Protein AF-A0A6P0U2V2-F1 (afdb_monomer)

Secondary structure (DSSP, 8-state):
-B--HHHHHHHHHHHHHTT-HHHHHHHHHHSS--SS-B-PPP-HHHHHHHHHHHHHS---HHHHHHHHHHHHTT-S----S-TT-

Foldseek 3Di:
DEDECVVLVVQVVVCVVVVPVVSNVVSVVVQDDDPVYHYDYDDPQLQVQLVVVCVVDPDDSVVSSLVSVCVVVVNPDDDDPDPVD

Sequence (85 aa):
MSKNIVSLEEVLVKPLIDNNAKVCSVYENAIQSSQVLEVVPINRTILRESARLRSTINIRLPDAIHAATAILNGCEIFLTNDKQL

Solvent-accessible surface area (backbone atoms only — not comparable to full-atom values): 5127 Å² total; per-residue (Å²): 77,76,53,46,62,64,64,54,52,66,68,36,52,64,31,58,77,68,68,34,62,70,58,40,55,50,51,54,68,69,69,50,67,52,100,68,32,46,58,54,82,90,46,71,69,34,54,52,41,15,52,54,50,47,74,77,42,98,58,56,70,68,60,26,40,50,53,26,44,31,64,77,67,68,54,89,57,85,91,71,92,54,88,90,110

Mean predicted aligned error: 6.69 Å

Nearest PDB structures (foldseek):
  7by2-assembly1_B-2  TM=7.935E-01  e=4.927E-03  Klebsiella pneumoniae
  7vwo-assembly3_I  TM=6.861E-01  e=6.677E-01  Mycobacterium tuberculosis H37Rv
  2jzo-assembly1_A  TM=3.928E-01  e=2.390E+00  Escherichia coli
  5im4-assembly1_F  TM=2.766E-01  e=7.529E+00  Caldanaerobacter subterraneus subsp. tengcongensis MB4

Radius of gyration: 13.76 Å; Cα contacts (8 Å, |Δi|>4): 81; chains: 1; bounding box: 37×25×34 Å

pLDDT: mean 81.86, std 13.21, range [45.12, 97.06]

Structure (mmCIF, N/CA/C/O backbone):
data_AF-A0A6P0U2V2-F1
#
_entry.id   AF-A0A6P0U2V2-F1
#
loop_
_atom_site.group_PDB
_atom_site.id
_atom_site.type_symbol
_atom_site.label_atom_id
_atom_site.label_alt_id
_atom_site.label_comp_id
_atom_site.label_asym_id
_atom_site.label_entity_id
_atom_site.label_seq_id
_atom_site.pdbx_PDB_ins_code
_atom_site.Cartn_x
_atom_site.Cartn_y
_atom_site.Cartn_z
_atom_site.occupancy
_atom_site.B_iso_or_equiv
_atom_site.auth_seq_id
_atom_site.auth_comp_id
_atom_site.auth_asym_id
_atom_site.auth_atom_id
_atom_site.pdbx_PDB_model_num
ATOM 1 N N . MET A 1 1 ? 0.399 8.000 9.218 1.00 48.97 1 MET A N 1
ATOM 2 C CA . MET A 1 1 ? -0.160 8.070 7.846 1.00 48.97 1 MET A CA 1
ATOM 3 C C . MET A 1 1 ? -0.097 6.655 7.276 1.00 48.97 1 MET A C 1
ATOM 5 O O . MET A 1 1 ? 0.985 6.088 7.308 1.00 48.97 1 MET A O 1
ATOM 9 N N . SER A 1 2 ? -1.213 6.047 6.859 1.00 45.12 2 SER A N 1
ATOM 10 C CA . SER A 1 2 ? -1.224 4.669 6.327 1.00 45.12 2 SER A CA 1
ATOM 11 C C . SER A 1 2 ? -1.336 4.713 4.804 1.00 45.12 2 SER A C 1
ATOM 13 O O . SER A 1 2 ? -2.419 4.973 4.279 1.00 45.12 2 SER A O 1
ATOM 15 N N . LYS A 1 3 ? -0.234 4.456 4.091 1.00 58.62 3 LYS A N 1
ATOM 16 C CA . LYS A 1 3 ? -0.278 4.120 2.658 1.00 58.62 3 LYS A CA 1
ATOM 17 C C . LYS A 1 3 ? -0.057 2.618 2.534 1.00 58.62 3 LYS A C 1
ATOM 19 O O . LYS A 1 3 ? 0.905 2.102 3.088 1.00 58.62 3 LYS A O 1
ATOM 24 N N . ASN A 1 4 ? -0.951 1.914 1.845 1.00 61.09 4 ASN A N 1
ATOM 25 C CA . ASN A 1 4 ? -0.817 0.473 1.640 1.00 61.09 4 ASN A CA 1
ATOM 26 C C . ASN A 1 4 ? -0.052 0.150 0.341 1.00 61.09 4 ASN A C 1
ATOM 28 O O . ASN A 1 4 ? 0.252 1.029 -0.467 1.00 61.09 4 ASN A O 1
ATOM 32 N N . ILE A 1 5 ? 0.194 -1.141 0.122 1.00 65.25 5 ILE A N 1
ATOM 33 C CA . ILE A 1 5 ? 0.893 -1.657 -1.063 1.00 65.25 5 ILE A CA 1
ATOM 34 C C . ILE A 1 5 ? 0.115 -1.493 -2.384 1.00 65.25 5 ILE A C 1
ATOM 36 O O . ILE A 1 5 ? 0.718 -1.588 -3.445 1.00 65.25 5 ILE A O 1
ATOM 40 N N . VAL A 1 6 ? -1.200 -1.248 -2.346 1.00 72.75 6 VAL A N 1
ATOM 41 C CA . VAL A 1 6 ? -2.014 -1.005 -3.554 1.00 72.75 6 VAL A CA 1
ATOM 42 C C . VAL A 1 6 ? -1.624 0.326 -4.188 1.00 72.75 6 VAL A C 1
ATOM 44 O O . VAL A 1 6 ? -1.476 0.395 -5.397 1.00 72.75 6 VAL A O 1
ATOM 47 N N . SER A 1 7 ? -1.318 1.350 -3.384 1.00 74.38 7 SER A N 1
ATOM 48 C CA . SER A 1 7 ? -0.771 2.608 -3.914 1.00 74.38 7 SER A CA 1
ATOM 49 C C . SER A 1 7 ? 0.589 2.432 -4.588 1.00 74.38 7 SER A C 1
ATOM 51 O O . SER A 1 7 ? 0.913 3.181 -5.503 1.00 74.38 7 SER A O 1
ATOM 53 N N . LEU A 1 8 ? 1.405 1.477 -4.122 1.00 81.12 8 LEU A N 1
ATOM 54 C CA . LEU A 1 8 ? 2.674 1.158 -4.775 1.00 81.12 8 LEU A CA 1
ATOM 55 C C . LEU A 1 8 ? 2.428 0.457 -6.117 1.00 81.12 8 LEU A C 1
ATOM 57 O O . LEU A 1 8 ? 3.082 0.794 -7.097 1.00 81.12 8 LEU A O 1
ATOM 61 N N . GLU A 1 9 ? 1.463 -0.462 -6.181 1.00 84.62 9 GLU A N 1
ATOM 62 C CA . GLU A 1 9 ? 1.062 -1.106 -7.436 1.00 84.62 9 GLU A CA 1
ATOM 63 C C . GLU A 1 9 ? 0.618 -0.067 -8.479 1.00 84.62 9 GLU A C 1
ATOM 65 O O . GLU A 1 9 ? 1.196 -0.026 -9.565 1.00 84.62 9 GLU A O 1
ATOM 70 N N . GLU A 1 10 ? -0.277 0.856 -8.111 1.00 82.25 10 GLU A N 1
ATOM 71 C CA . GLU A 1 10 ? -0.814 1.888 -9.011 1.00 82.25 10 GLU A CA 1
ATOM 72 C C . GLU A 1 10 ? 0.276 2.761 -9.656 1.00 82.25 10 GLU A C 1
ATOM 74 O O . GLU A 1 10 ? 0.237 3.034 -10.859 1.00 82.25 10 GLU A O 1
ATOM 79 N N . VAL A 1 11 ? 1.270 3.204 -8.875 1.00 87.00 11 VAL A N 1
ATOM 80 C CA . VAL A 1 11 ? 2.336 4.089 -9.384 1.00 87.00 11 VAL A CA 1
ATOM 81 C C . VAL A 1 11 ? 3.400 3.347 -10.191 1.00 87.00 11 VAL A C 1
ATOM 83 O O . VAL A 1 11 ? 4.114 3.976 -10.973 1.00 87.00 11 VAL A O 1
ATOM 86 N N . LEU A 1 12 ? 3.511 2.024 -10.034 1.00 90.38 12 LEU A N 1
ATOM 87 C CA . LEU A 1 12 ? 4.489 1.208 -10.751 1.00 90.38 12 LEU A CA 1
ATOM 88 C C . LEU A 1 12 ? 4.009 0.770 -12.139 1.00 90.38 12 LEU A C 1
ATOM 90 O O . LEU A 1 12 ? 4.857 0.534 -13.000 1.00 90.38 12 LEU A O 1
ATOM 94 N N . VAL A 1 13 ? 2.695 0.728 -12.406 1.00 91.25 13 VAL A N 1
ATOM 95 C CA . VAL A 1 13 ? 2.145 0.265 -13.698 1.00 91.25 13 VAL A CA 1
ATOM 96 C C . VAL A 1 13 ? 2.796 0.976 -14.888 1.00 91.25 13 VAL A C 1
ATOM 98 O O . VAL A 1 13 ? 3.320 0.330 -15.796 1.00 91.2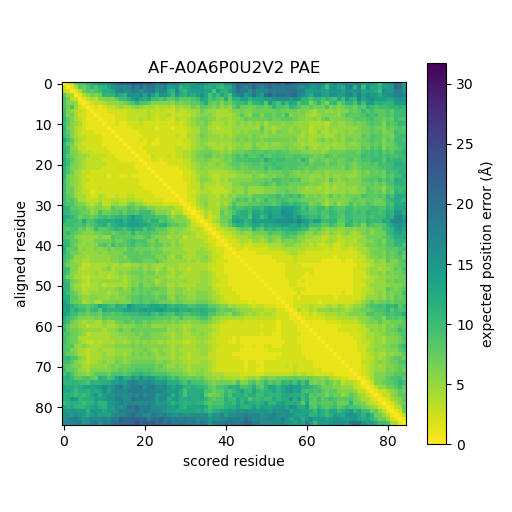5 13 VAL A O 1
ATOM 101 N N . LYS A 1 14 ? 2.795 2.314 -14.896 1.00 92.94 14 LYS A N 1
ATOM 102 C CA . LYS A 1 14 ? 3.310 3.096 -16.030 1.00 92.94 14 LYS A CA 1
ATOM 103 C C . LYS A 1 14 ? 4.838 2.962 -16.200 1.00 92.94 14 LYS A C 1
ATOM 105 O O . LYS A 1 14 ? 5.265 2.633 -17.306 1.00 92.94 14 LYS A O 1
ATOM 110 N N . PRO A 1 15 ? 5.667 3.139 -15.153 1.00 92.25 15 PRO A N 1
ATOM 111 C CA . PRO A 1 15 ? 7.109 2.897 -15.232 1.00 92.25 1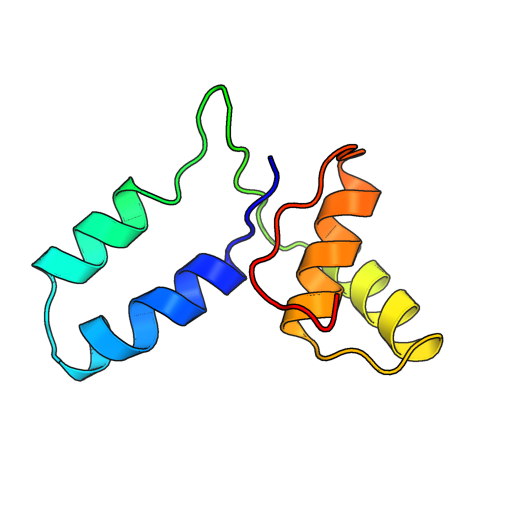5 PRO A CA 1
ATOM 112 C C . PRO A 1 15 ? 7.492 1.482 -15.678 1.00 92.25 15 PRO A C 1
ATOM 114 O O . PRO A 1 15 ? 8.459 1.334 -16.425 1.00 92.25 15 PRO A O 1
ATOM 117 N N . LEU A 1 16 ? 6.741 0.456 -15.261 1.00 93.44 16 LEU A N 1
ATOM 118 C CA . LEU A 1 16 ? 6.983 -0.929 -15.671 1.00 93.44 16 LEU A CA 1
ATOM 119 C C . LEU A 1 16 ? 6.685 -1.146 -17.158 1.00 93.44 16 LEU A C 1
ATOM 121 O O . LEU A 1 16 ? 7.502 -1.746 -17.852 1.00 93.44 16 LEU A O 1
ATOM 125 N N . ILE A 1 17 ? 5.568 -0.611 -17.666 1.00 94.75 17 ILE A N 1
ATOM 126 C CA . ILE A 1 17 ? 5.247 -0.637 -19.106 1.00 94.75 17 ILE A CA 1
ATOM 127 C C . ILE A 1 17 ? 6.361 0.032 -19.923 1.00 94.75 17 ILE A C 1
ATOM 129 O O . ILE A 1 17 ? 6.766 -0.477 -20.967 1.00 94.75 17 ILE A O 1
ATOM 133 N N . ASP A 1 18 ? 6.889 1.148 -19.425 1.00 96.31 18 ASP A N 1
ATOM 134 C CA . ASP A 1 18 ? 7.927 1.927 -20.101 1.00 96.31 18 ASP A CA 1
ATOM 135 C C . ASP A 1 18 ? 9.354 1.365 -19.879 1.00 96.31 18 ASP A C 1
ATOM 137 O O . ASP A 1 18 ? 10.324 1.964 -20.342 1.00 96.31 18 ASP A O 1
ATOM 141 N N . ASN A 1 19 ? 9.509 0.232 -19.175 1.00 94.88 19 ASN A N 1
ATOM 142 C CA . ASN A 1 19 ? 10.797 -0.356 -18.764 1.00 94.88 19 ASN A CA 1
ATOM 143 C C . ASN A 1 19 ? 11.739 0.638 -18.047 1.00 94.88 19 ASN A C 1
ATOM 145 O O . ASN A 1 19 ? 12.967 0.559 -18.143 1.00 94.88 19 ASN A O 1
ATOM 149 N N . ASN A 1 20 ? 11.177 1.588 -17.300 1.00 95.94 20 ASN A N 1
ATOM 150 C CA . ASN A 1 20 ? 11.924 2.652 -16.640 1.00 95.94 20 ASN A CA 1
ATOM 151 C C . ASN A 1 20 ? 12.275 2.283 -15.191 1.00 95.94 20 ASN A C 1
ATOM 153 O O . ASN A 1 20 ? 11.692 2.798 -14.233 1.00 95.94 20 ASN A O 1
ATOM 157 N N . ALA A 1 21 ? 13.278 1.415 -15.033 1.00 93.19 21 ALA A N 1
ATOM 158 C CA . ALA A 1 21 ? 13.722 0.916 -13.727 1.00 93.19 21 ALA A CA 1
ATOM 159 C C . ALA A 1 21 ? 14.097 2.034 -12.737 1.00 93.19 21 ALA A C 1
ATOM 161 O O . ALA A 1 21 ? 13.857 1.913 -11.538 1.00 93.19 21 ALA A O 1
ATOM 162 N N . LYS A 1 22 ? 14.633 3.158 -13.233 1.00 94.44 22 LYS A N 1
ATOM 163 C CA . LYS A 1 22 ? 15.000 4.303 -12.390 1.00 94.44 22 LYS A CA 1
ATOM 164 C C . LYS A 1 22 ? 13.777 4.908 -11.701 1.00 94.44 22 LYS A C 1
ATOM 166 O O . LYS A 1 22 ? 13.850 5.244 -10.523 1.00 94.44 22 LYS A O 1
ATOM 171 N N . VAL A 1 23 ? 12.665 5.051 -12.421 1.00 91.19 23 VAL A N 1
ATOM 172 C CA . VAL A 1 23 ? 11.424 5.597 -11.857 1.00 91.19 23 VAL A CA 1
ATOM 173 C C . VAL A 1 23 ? 10.766 4.593 -10.909 1.00 91.19 23 VAL A C 1
ATOM 175 O O . VAL A 1 23 ? 10.294 5.009 -9.853 1.00 91.19 23 VAL A O 1
ATOM 178 N N . CYS A 1 24 ? 10.817 3.288 -11.208 1.00 89.88 24 CYS A N 1
ATOM 179 C CA . CYS A 1 24 ? 10.363 2.253 -10.270 1.00 89.88 24 CYS A CA 1
ATOM 180 C C . CYS A 1 24 ? 11.072 2.378 -8.915 1.00 89.88 24 CYS A C 1
ATOM 182 O O . CYS A 1 24 ? 10.412 2.534 -7.889 1.00 89.88 24 CYS A O 1
ATOM 184 N N . SER A 1 25 ? 12.409 2.437 -8.919 1.00 90.88 25 SER A N 1
ATOM 185 C CA . SER A 1 25 ? 13.185 2.565 -7.682 1.00 90.88 25 SER A CA 1
ATOM 186 C C . SER A 1 25 ? 12.896 3.861 -6.924 1.00 90.88 25 SER A C 1
ATOM 188 O O . SER A 1 25 ? 12.981 3.884 -5.699 1.00 90.88 25 SER A O 1
ATOM 190 N N . VAL A 1 26 ? 12.551 4.956 -7.608 1.00 89.94 26 VAL A N 1
ATOM 191 C CA . VAL A 1 26 ? 12.133 6.193 -6.929 1.00 89.94 26 VAL A CA 1
ATOM 192 C C . VAL A 1 26 ? 10.824 5.978 -6.170 1.00 89.94 26 VAL A C 1
ATOM 194 O O . VAL A 1 26 ? 10.738 6.374 -5.009 1.00 89.94 26 VAL A O 1
ATOM 197 N N . TYR A 1 27 ? 9.827 5.333 -6.781 1.00 87.25 27 TYR A N 1
ATOM 198 C CA . TYR A 1 27 ? 8.549 5.069 -6.115 1.00 87.25 27 TYR A CA 1
ATOM 199 C C . TYR A 1 27 ? 8.673 4.070 -4.966 1.00 87.25 27 TYR A C 1
ATOM 201 O O . TYR A 1 27 ? 8.132 4.324 -3.892 1.00 87.25 27 TYR A O 1
ATOM 209 N N . GLU A 1 28 ? 9.427 2.989 -5.149 1.00 87.38 28 GLU A N 1
ATOM 210 C CA . GLU A 1 28 ? 9.676 1.995 -4.098 1.00 87.38 28 GLU A CA 1
ATOM 211 C C . GLU A 1 28 ? 10.377 2.622 -2.884 1.00 87.38 28 GLU A C 1
ATOM 213 O O . GLU A 1 28 ? 9.969 2.402 -1.747 1.00 87.38 28 GLU A O 1
ATOM 218 N N . ASN A 1 29 ? 11.371 3.489 -3.111 1.00 85.75 29 ASN A N 1
ATOM 219 C CA . ASN A 1 29 ? 12.035 4.215 -2.026 1.00 85.75 29 ASN A CA 1
ATOM 220 C C . ASN A 1 29 ? 11.153 5.311 -1.406 1.00 85.75 29 ASN A C 1
ATOM 222 O O . ASN A 1 29 ? 11.343 5.672 -0.246 1.00 85.75 29 ASN A O 1
ATOM 226 N N . ALA A 1 30 ? 10.206 5.882 -2.149 1.00 81.56 30 ALA A N 1
ATOM 227 C CA . ALA A 1 30 ? 9.291 6.886 -1.612 1.00 81.56 30 ALA A CA 1
ATOM 228 C C . ALA A 1 30 ? 8.159 6.264 -0.773 1.00 81.56 30 ALA A C 1
ATOM 230 O O . ALA A 1 30 ? 7.661 6.902 0.156 1.00 81.56 30 ALA A O 1
ATOM 231 N N . ILE A 1 31 ? 7.744 5.035 -1.092 1.00 77.56 31 ILE A N 1
ATOM 232 C CA . ILE A 1 31 ? 6.659 4.305 -0.423 1.00 77.56 31 ILE A CA 1
ATOM 233 C C . ILE A 1 31 ? 7.266 3.175 0.414 1.00 77.56 31 ILE A C 1
ATOM 235 O O . ILE A 1 31 ? 7.067 1.990 0.161 1.00 77.56 31 ILE A O 1
ATOM 239 N N . GLN A 1 32 ? 8.010 3.569 1.443 1.00 76.69 32 GLN A N 1
ATOM 240 C CA . GLN A 1 32 ? 8.565 2.665 2.445 1.00 76.69 32 GLN A CA 1
ATOM 241 C C . GLN A 1 32 ? 8.164 3.109 3.851 1.00 76.69 32 GLN A C 1
ATOM 243 O O . GLN A 1 32 ? 7.902 4.292 4.095 1.00 76.69 32 GLN A O 1
ATOM 248 N N . SER A 1 33 ? 8.122 2.154 4.780 1.00 71.81 33 SER A N 1
ATOM 249 C CA . SER A 1 33 ? 7.863 2.465 6.182 1.00 71.81 33 SER A CA 1
ATOM 250 C C . SER A 1 33 ? 8.944 3.401 6.733 1.00 71.81 33 SER A C 1
ATOM 252 O O . SER A 1 33 ? 10.137 3.203 6.522 1.00 71.81 33 SER A O 1
ATOM 254 N N . SER A 1 34 ? 8.518 4.430 7.451 1.00 72.94 34 SER A N 1
ATOM 255 C CA . SER A 1 34 ? 9.339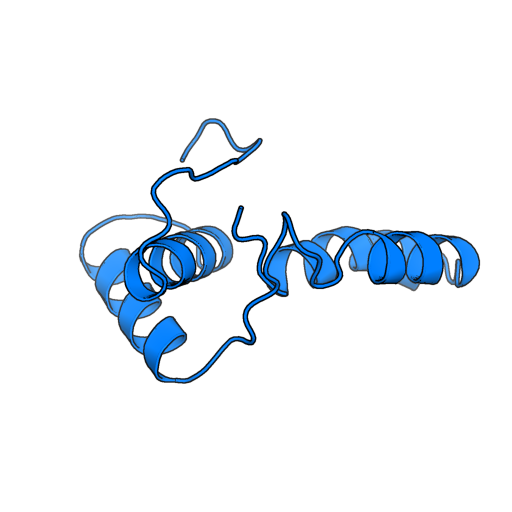 5.435 8.121 1.00 72.94 34 SER A CA 1
ATOM 256 C C . SER A 1 34 ? 8.689 5.803 9.458 1.00 72.94 34 SER A C 1
ATOM 258 O O . SER A 1 34 ? 7.601 5.332 9.777 1.00 72.94 34 SER A O 1
ATOM 260 N N . GLN A 1 35 ? 9.307 6.696 10.232 1.00 65.75 35 GLN A N 1
ATOM 261 C CA . GLN A 1 35 ? 8.710 7.192 11.482 1.00 65.75 35 GLN A CA 1
ATOM 262 C C . GLN A 1 35 ? 7.350 7.890 11.298 1.00 65.75 35 GLN A C 1
ATOM 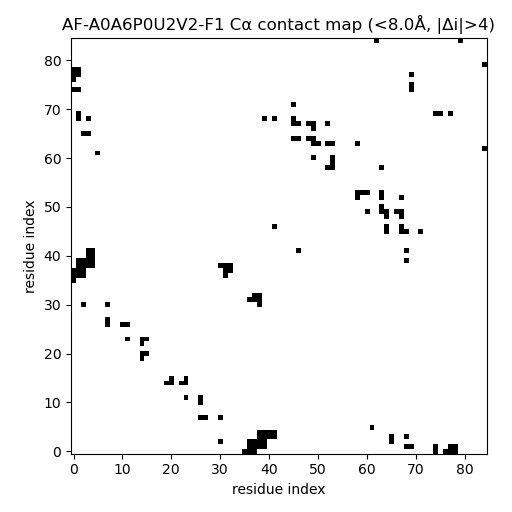264 O O . GLN A 1 35 ? 6.609 8.027 12.265 1.00 65.75 35 GLN A O 1
ATOM 269 N N . VAL A 1 36 ? 7.018 8.344 10.084 1.00 66.06 36 VAL A N 1
ATOM 270 C CA . VAL A 1 36 ? 5.807 9.143 9.806 1.00 66.06 36 VAL A CA 1
ATOM 271 C C . VAL A 1 36 ? 4.804 8.392 8.913 1.00 66.06 36 VAL A C 1
ATOM 273 O O . VAL A 1 36 ? 3.597 8.672 8.923 1.00 66.06 36 VAL A O 1
ATOM 276 N N . LEU A 1 37 ? 5.292 7.412 8.150 1.00 67.44 37 LEU A N 1
ATOM 277 C CA . LEU A 1 37 ? 4.526 6.624 7.190 1.00 67.44 37 LEU A CA 1
ATOM 278 C C . LEU A 1 37 ? 4.681 5.144 7.515 1.00 67.44 37 LEU A C 1
ATOM 280 O O . LEU A 1 37 ? 5.786 4.631 7.436 1.00 67.44 37 LEU A O 1
ATOM 284 N N . GLU A 1 38 ? 3.591 4.450 7.811 1.00 74.12 38 GLU A N 1
ATOM 285 C CA . GLU A 1 38 ? 3.623 2.998 7.969 1.00 74.12 38 GLU A CA 1
ATOM 286 C C . GLU A 1 38 ? 3.044 2.343 6.715 1.00 74.12 38 GLU A C 1
ATOM 288 O O . GLU A 1 38 ? 1.920 2.653 6.305 1.00 74.12 38 GLU A O 1
ATOM 293 N N . VAL A 1 39 ? 3.830 1.460 6.094 1.00 75.00 39 VAL A N 1
ATOM 294 C CA . VAL A 1 39 ? 3.383 0.627 4.977 1.00 75.00 39 VAL A CA 1
ATO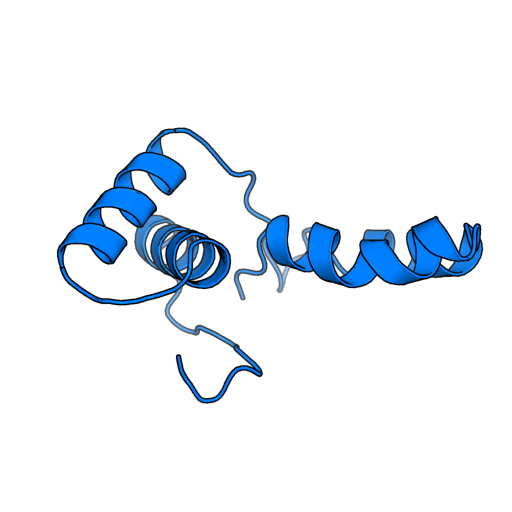M 295 C C . VAL A 1 39 ? 2.968 -0.728 5.527 1.00 75.00 39 VAL A C 1
ATOM 297 O O . VAL A 1 39 ? 3.800 -1.544 5.920 1.00 75.00 39 VAL A O 1
ATOM 300 N N . VAL A 1 40 ? 1.657 -0.958 5.559 1.00 80.00 40 VAL A N 1
ATOM 301 C CA . VAL A 1 40 ? 1.073 -2.176 6.128 1.00 80.00 40 VAL A CA 1
ATOM 302 C C . VAL A 1 40 ? 0.901 -3.238 5.032 1.00 80.00 40 VAL A C 1
ATOM 304 O O . VAL A 1 40 ? 0.256 -2.963 4.012 1.00 80.00 40 VAL A O 1
ATOM 307 N N . PRO A 1 41 ? 1.433 -4.463 5.214 1.00 81.44 41 PRO A N 1
ATOM 308 C CA . PRO A 1 41 ? 1.212 -5.556 4.276 1.00 81.44 41 PRO A CA 1
ATOM 309 C C . PRO A 1 41 ? -0.252 -6.011 4.301 1.00 81.44 41 PRO A C 1
ATOM 311 O O . PRO A 1 41 ? -0.855 -6.175 5.364 1.00 81.44 41 PRO A O 1
ATOM 314 N N . ILE A 1 42 ? -0.824 -6.274 3.124 1.00 86.25 42 ILE A N 1
ATOM 315 C CA . ILE A 1 42 ? -2.187 -6.807 3.027 1.00 86.25 42 ILE A CA 1
ATOM 316 C C . ILE A 1 42 ? -2.205 -8.240 3.553 1.00 86.25 42 ILE A C 1
ATOM 318 O O . ILE A 1 42 ? -1.466 -9.106 3.088 1.00 86.25 42 ILE A O 1
ATOM 322 N N . ASN A 1 43 ? -3.103 -8.501 4.497 1.00 89.75 43 ASN A N 1
ATOM 323 C CA . ASN A 1 43 ? -3.326 -9.822 5.068 1.00 89.75 43 ASN A CA 1
ATOM 324 C C . ASN A 1 43 ? -4.814 -10.207 5.008 1.00 89.75 43 ASN A C 1
ATOM 326 O O . ASN A 1 43 ? -5.677 -9.419 4.615 1.00 89.75 43 ASN A O 1
ATOM 330 N N . ARG A 1 44 ? -5.131 -11.444 5.411 1.00 94.19 44 ARG A N 1
ATOM 331 C CA . ARG A 1 44 ? -6.509 -11.971 5.384 1.00 94.19 44 ARG A CA 1
ATOM 332 C C . ARG A 1 44 ? -7.486 -11.145 6.223 1.00 94.19 44 ARG A C 1
ATOM 334 O O . ARG A 1 44 ? -8.649 -11.044 5.846 1.00 94.19 44 ARG A O 1
ATOM 341 N N . THR A 1 45 ? -7.029 -10.557 7.326 1.00 94.94 45 THR A N 1
ATOM 342 C CA . THR A 1 45 ? -7.857 -9.700 8.183 1.00 94.94 45 THR A CA 1
ATOM 343 C C . THR A 1 45 ? -8.270 -8.438 7.433 1.00 94.94 45 THR A C 1
ATOM 345 O O . THR A 1 45 ? -9.459 -8.138 7.374 1.00 94.94 45 THR A O 1
ATOM 348 N N . ILE A 1 46 ? -7.319 -7.773 6.767 1.00 93.50 46 ILE A N 1
ATOM 349 C CA . ILE A 1 46 ? -7.582 -6.599 5.920 1.00 93.50 46 ILE A CA 1
ATOM 350 C C . ILE A 1 46 ? -8.530 -6.955 4.768 1.00 93.50 46 ILE A C 1
ATOM 352 O O . ILE A 1 46 ? -9.474 -6.219 4.503 1.00 93.50 46 ILE A O 1
ATOM 356 N N . LEU A 1 47 ? -8.330 -8.097 4.103 1.00 93.94 47 LEU A N 1
ATOM 357 C CA . LEU A 1 47 ? -9.192 -8.526 2.991 1.00 93.94 47 LEU A CA 1
ATOM 358 C C . LEU A 1 47 ? -10.619 -8.881 3.433 1.00 93.94 47 LEU A C 1
ATOM 360 O O . LEU A 1 47 ? -11.582 -8.609 2.719 1.00 93.94 47 LEU A O 1
ATOM 364 N N . ARG A 1 48 ? -10.780 -9.491 4.611 1.00 97.06 48 ARG A N 1
ATOM 365 C CA . ARG A 1 48 ? -12.106 -9.775 5.176 1.00 97.06 48 ARG A CA 1
ATOM 366 C C . ARG A 1 48 ? -12.825 -8.481 5.547 1.00 97.06 48 ARG A C 1
ATOM 368 O O . ARG A 1 48 ? -14.021 -8.350 5.299 1.00 97.06 48 ARG A O 1
ATOM 375 N N . GLU A 1 49 ? -12.091 -7.541 6.123 1.00 95.25 49 GLU A N 1
ATOM 376 C CA . GLU A 1 49 ? -12.607 -6.230 6.484 1.00 95.25 49 GLU A CA 1
ATOM 377 C C . GLU A 1 49 ? -13.017 -5.414 5.253 1.00 95.25 49 GLU A C 1
ATOM 379 O O . GLU A 1 49 ? -14.121 -4.877 5.208 1.00 95.25 49 GLU A O 1
ATOM 384 N N . SER A 1 50 ? -12.196 -5.406 4.202 1.00 94.25 50 SER A N 1
ATOM 385 C CA . SER A 1 50 ? -12.531 -4.720 2.952 1.00 94.25 50 SER A CA 1
ATOM 386 C C . SER A 1 50 ? -13.765 -5.326 2.275 1.00 94.25 50 SER A C 1
ATOM 388 O O . SER A 1 50 ? -14.612 -4.593 1.765 1.00 94.25 50 SER A O 1
ATOM 390 N N . ALA A 1 51 ? -13.929 -6.653 2.322 1.00 96.12 51 ALA A N 1
ATOM 391 C CA . ALA A 1 51 ? -15.139 -7.321 1.847 1.00 96.12 51 ALA A CA 1
ATOM 392 C C . ALA A 1 51 ? -16.379 -6.918 2.661 1.00 96.12 51 ALA A C 1
ATOM 394 O O . ALA A 1 51 ? -17.434 -6.667 2.077 1.00 96.12 51 ALA A O 1
ATOM 395 N N . ARG A 1 52 ? -16.249 -6.801 3.991 1.00 96.06 52 ARG A N 1
ATOM 396 C CA . ARG A 1 52 ? -17.323 -6.304 4.861 1.00 96.06 52 ARG A CA 1
ATOM 397 C C . ARG A 1 52 ? -17.724 -4.880 4.483 1.00 96.06 52 ARG A C 1
ATOM 399 O O . ARG A 1 52 ? -18.911 -4.642 4.287 1.00 96.06 52 ARG A O 1
ATOM 406 N N . LEU A 1 53 ? -16.763 -3.970 4.306 1.00 94.06 53 LEU A N 1
ATOM 407 C CA . LEU A 1 53 ? -17.038 -2.592 3.879 1.00 94.06 53 LEU A CA 1
ATOM 408 C C . LEU A 1 53 ? -17.756 -2.559 2.524 1.00 94.06 53 LEU A C 1
ATOM 410 O O . LEU A 1 53 ? -18.779 -1.904 2.373 1.00 94.06 53 LEU A O 1
ATOM 414 N N . ARG A 1 54 ? -17.290 -3.342 1.549 1.00 95.19 54 ARG A N 1
ATOM 415 C CA . ARG A 1 54 ? -17.922 -3.411 0.220 1.00 95.19 54 ARG A CA 1
ATOM 416 C C . ARG A 1 54 ? -19.321 -4.021 0.214 1.00 95.19 54 ARG A C 1
ATOM 418 O O . ARG A 1 54 ? -20.070 -3.784 -0.727 1.00 95.19 54 ARG A O 1
ATOM 425 N N . SER A 1 55 ? -19.675 -4.820 1.222 1.00 95.50 55 SER A N 1
ATOM 426 C CA . SER A 1 55 ? -21.042 -5.341 1.356 1.00 95.50 55 SER A CA 1
ATOM 427 C C . SER A 1 55 ? -22.037 -4.303 1.874 1.00 95.50 55 SER A C 1
ATOM 429 O O . SER A 1 55 ? -23.235 -4.468 1.662 1.00 95.50 55 SER A O 1
ATOM 431 N N . THR A 1 56 ? -21.562 -3.248 2.543 1.00 92.75 56 THR A N 1
ATOM 432 C CA . THR A 1 56 ? -22.419 -2.218 3.145 1.00 92.75 56 THR A CA 1
ATOM 433 C C . THR A 1 56 ? -22.435 -0.919 2.347 1.00 92.75 56 THR A C 1
ATOM 435 O O . THR A 1 56 ? -23.437 -0.208 2.383 1.00 92.75 56 THR A O 1
ATOM 438 N N . ILE A 1 57 ? -21.363 -0.613 1.609 1.00 89.81 57 ILE A N 1
ATOM 439 C CA . ILE A 1 57 ? -21.230 0.597 0.790 1.00 89.81 57 ILE A CA 1
ATOM 440 C C . ILE A 1 57 ? -20.603 0.288 -0.577 1.00 89.81 57 ILE A C 1
ATOM 442 O O . ILE A 1 57 ? -19.742 -0.582 -0.711 1.00 89.81 57 ILE A O 1
ATOM 446 N N . ASN A 1 58 ? -21.026 1.018 -1.614 1.00 88.62 58 ASN A N 1
ATOM 447 C CA . ASN A 1 58 ? -20.549 0.819 -2.985 1.00 88.62 58 ASN A CA 1
ATOM 448 C C . ASN A 1 58 ? -19.211 1.538 -3.231 1.00 88.62 58 ASN A C 1
ATOM 450 O O . ASN A 1 58 ? -19.181 2.622 -3.808 1.00 88.62 58 ASN A O 1
ATOM 454 N N . ILE A 1 59 ? -18.113 0.926 -2.786 1.00 88.56 59 ILE A N 1
ATOM 455 C CA . ILE A 1 59 ? -16.741 1.419 -2.987 1.00 88.56 59 ILE A CA 1
ATOM 456 C C . ILE A 1 59 ? -15.897 0.416 -3.786 1.00 88.56 59 ILE A C 1
ATOM 458 O O . ILE A 1 59 ? -16.135 -0.801 -3.758 1.00 88.56 59 ILE A O 1
ATOM 462 N N . ARG A 1 60 ? -14.893 0.916 -4.518 1.00 88.81 60 ARG A N 1
ATOM 463 C CA . ARG A 1 60 ? -13.992 0.059 -5.305 1.00 88.81 60 ARG A CA 1
ATOM 464 C C . ARG A 1 60 ? -13.072 -0.746 -4.383 1.00 88.81 60 ARG A C 1
ATOM 466 O O . ARG A 1 60 ? -12.878 -0.420 -3.216 1.00 88.81 60 ARG A O 1
ATOM 473 N N . LEU A 1 61 ? -12.509 -1.834 -4.911 1.00 88.12 61 LEU A N 1
ATOM 474 C CA . LEU A 1 61 ? -11.644 -2.731 -4.139 1.00 88.12 61 LEU A CA 1
ATOM 475 C C . LEU A 1 61 ? -10.403 -2.033 -3.541 1.00 88.12 61 LEU A C 1
ATOM 477 O O . LEU A 1 61 ? -10.184 -2.236 -2.347 1.00 88.12 61 LEU A O 1
ATOM 481 N N . PRO A 1 62 ? -9.625 -1.222 -4.288 1.00 85.81 62 PRO A N 1
ATOM 482 C CA . PRO A 1 62 ? -8.473 -0.503 -3.730 1.00 85.81 62 PRO A CA 1
ATOM 483 C C . PRO A 1 62 ? -8.862 0.364 -2.529 1.00 85.81 62 PRO A C 1
ATOM 485 O O . PRO A 1 62 ? -8.326 0.190 -1.434 1.00 85.81 62 PRO A O 1
ATOM 488 N N . ASP A 1 63 ? -9.900 1.180 -2.717 1.00 84.00 63 ASP A N 1
ATOM 489 C CA . ASP A 1 63 ? -10.455 2.086 -1.713 1.00 84.00 63 ASP A CA 1
ATOM 490 C C . ASP A 1 63 ? -10.903 1.335 -0.447 1.00 84.00 63 ASP A C 1
ATOM 492 O O . ASP A 1 63 ? -10.590 1.723 0.680 1.00 84.00 63 ASP A O 1
ATOM 496 N N . ALA A 1 64 ? -11.574 0.194 -0.622 1.00 90.44 64 ALA A N 1
ATOM 497 C CA . ALA A 1 64 ? -12.000 -0.658 0.483 1.00 90.44 64 ALA A CA 1
ATOM 498 C C . ALA A 1 64 ? -10.831 -1.269 1.259 1.00 90.44 64 ALA A C 1
ATOM 500 O O . ALA A 1 64 ? -10.907 -1.405 2.479 1.00 90.44 64 ALA A O 1
ATOM 501 N N . ILE A 1 65 ? -9.758 -1.671 0.571 1.00 90.31 65 ILE A N 1
ATOM 502 C CA . ILE A 1 65 ? -8.557 -2.208 1.220 1.00 90.31 65 ILE A CA 1
ATOM 503 C C . ILE A 1 65 ? -7.854 -1.093 2.000 1.00 90.31 65 ILE A C 1
ATOM 505 O O . ILE A 1 65 ? -7.430 -1.333 3.132 1.00 90.31 65 ILE A O 1
ATOM 509 N N . HIS A 1 66 ? -7.752 0.120 1.452 1.00 84.69 66 HIS A N 1
ATOM 510 C CA . HIS A 1 66 ? -7.199 1.268 2.178 1.00 84.69 66 HIS A CA 1
ATOM 511 C C . HIS A 1 66 ? -8.009 1.608 3.426 1.00 84.69 66 HIS A C 1
ATOM 513 O O . HIS A 1 66 ? -7.425 1.715 4.505 1.00 84.69 66 HIS A O 1
ATOM 519 N N . ALA A 1 67 ? -9.334 1.715 3.307 1.00 86.62 67 ALA A N 1
ATOM 520 C CA . ALA A 1 67 ? -10.216 2.002 4.436 1.00 86.62 67 ALA A CA 1
ATOM 521 C C . ALA A 1 67 ? -10.126 0.913 5.520 1.00 86.62 67 ALA A C 1
ATOM 523 O O . ALA A 1 67 ? -9.929 1.217 6.695 1.00 86.62 67 ALA A O 1
ATOM 524 N N . ALA A 1 68 ? -10.171 -0.362 5.124 1.00 90.81 68 ALA A N 1
ATOM 525 C CA . ALA A 1 68 ? -9.988 -1.496 6.029 1.00 90.81 68 ALA A CA 1
ATOM 526 C C . ALA A 1 68 ? -8.637 -1.456 6.756 1.00 90.81 68 ALA A C 1
ATOM 528 O O . ALA A 1 68 ? -8.565 -1.710 7.958 1.00 90.81 68 ALA A O 1
ATOM 529 N N . THR A 1 69 ? -7.566 -1.117 6.036 1.00 88.38 69 THR A N 1
ATOM 530 C CA . THR A 1 69 ? -6.221 -0.985 6.611 1.00 88.38 69 THR A CA 1
ATOM 531 C C . THR A 1 69 ? -6.185 0.137 7.647 1.00 88.38 69 THR A C 1
ATOM 533 O O . THR A 1 69 ? -5.684 -0.077 8.748 1.00 88.38 69 THR A O 1
ATOM 536 N N . ALA A 1 70 ? -6.757 1.303 7.337 1.00 85.31 70 ALA A N 1
ATOM 537 C CA . ALA A 1 70 ? -6.801 2.439 8.254 1.00 85.31 70 ALA A CA 1
ATOM 538 C C . ALA A 1 70 ? -7.598 2.123 9.531 1.00 85.31 70 ALA A C 1
ATOM 540 O O . ALA A 1 70 ? -7.107 2.376 10.630 1.00 85.31 70 ALA A O 1
ATOM 541 N N . ILE A 1 71 ? -8.776 1.503 9.391 1.00 88.12 71 ILE A N 1
ATOM 542 C CA . ILE A 1 71 ? -9.631 1.092 10.515 1.00 88.12 71 ILE A CA 1
ATOM 543 C C . ILE A 1 71 ? -8.897 0.106 11.430 1.00 88.12 71 ILE A C 1
ATOM 545 O O . ILE A 1 71 ? -8.876 0.288 12.645 1.00 88.12 71 ILE A O 1
ATOM 549 N N . LEU A 1 72 ? -8.275 -0.930 10.860 1.00 89.62 72 LEU A N 1
ATOM 550 C CA . LEU A 1 72 ? -7.616 -1.984 11.639 1.00 89.62 72 LEU A CA 1
ATOM 551 C C . LEU A 1 72 ? -6.335 -1.519 12.340 1.00 89.62 72 LEU A C 1
ATOM 553 O O . LEU A 1 72 ? -5.968 -2.103 13.355 1.00 89.62 72 LEU A O 1
ATOM 557 N N . ASN A 1 73 ? -5.672 -0.483 11.824 1.00 84.50 73 ASN A N 1
ATOM 558 C CA . ASN A 1 73 ? -4.456 0.078 12.420 1.00 84.50 73 ASN A CA 1
ATOM 559 C C . ASN A 1 73 ? -4.731 1.333 13.266 1.00 84.50 73 ASN A C 1
ATOM 561 O O . ASN A 1 73 ? -3.791 2.028 13.639 1.00 84.50 73 ASN A O 1
ATOM 565 N N . GLY A 1 74 ? -6.001 1.654 13.548 1.00 80.56 74 GLY A N 1
ATOM 566 C CA . GLY A 1 74 ? -6.366 2.813 14.369 1.00 80.56 74 GLY A CA 1
ATOM 567 C C . GLY A 1 74 ? -5.882 4.147 13.792 1.00 80.56 74 GLY A C 1
ATOM 568 O O . GLY A 1 74 ? -5.573 5.069 14.539 1.00 80.56 74 GLY A O 1
ATOM 569 N N . CYS A 1 75 ? -5.763 4.252 12.466 1.00 75.81 75 CYS A N 1
ATOM 570 C CA . CYS A 1 75 ? -5.317 5.484 11.830 1.00 75.81 75 CYS A CA 1
ATOM 571 C C . CYS A 1 75 ? -6.370 6.583 11.999 1.00 75.81 75 CYS A C 1
ATOM 573 O O . CYS A 1 75 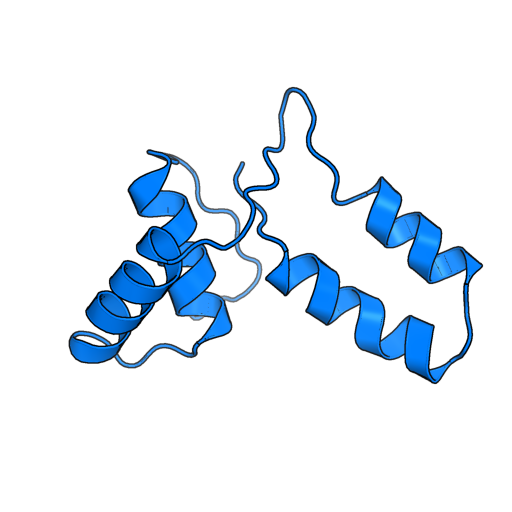? -7.457 6.498 11.436 1.00 75.81 75 CYS A O 1
ATOM 575 N N . GLU A 1 76 ? -6.007 7.647 12.713 1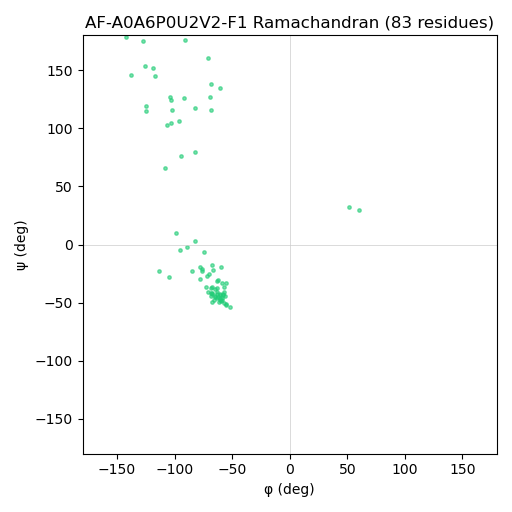.00 63.34 76 GLU A N 1
ATOM 576 C CA . GLU A 1 76 ? -6.872 8.817 12.922 1.00 63.34 76 GLU A CA 1
ATOM 577 C C . GLU A 1 76 ? -6.942 9.739 11.693 1.00 63.34 76 GLU A C 1
ATOM 579 O O . GLU A 1 76 ? -7.899 10.490 11.529 1.00 63.34 76 GLU A O 1
ATOM 584 N N . ILE A 1 77 ? -5.931 9.686 10.815 1.00 61.25 77 ILE A N 1
ATOM 585 C CA . ILE A 1 77 ? -5.819 10.553 9.636 1.00 61.25 77 ILE A CA 1
ATOM 586 C C . ILE A 1 77 ? -5.679 9.698 8.377 1.00 61.25 77 ILE A C 1
ATOM 588 O O . ILE A 1 77 ? -4.668 9.013 8.176 1.00 61.25 77 ILE A O 1
ATOM 592 N N . PHE A 1 78 ? -6.685 9.794 7.509 1.00 63.00 78 PHE A N 1
ATOM 593 C CA . PHE A 1 78 ? -6.706 9.198 6.179 1.00 63.00 78 PHE A CA 1
ATOM 594 C C . PHE A 1 78 ? -6.418 10.281 5.133 1.00 63.00 78 PHE A C 1
ATOM 596 O O . PHE A 1 78 ? -7.176 11.238 5.002 1.00 63.00 78 PHE A O 1
ATOM 603 N N . LEU 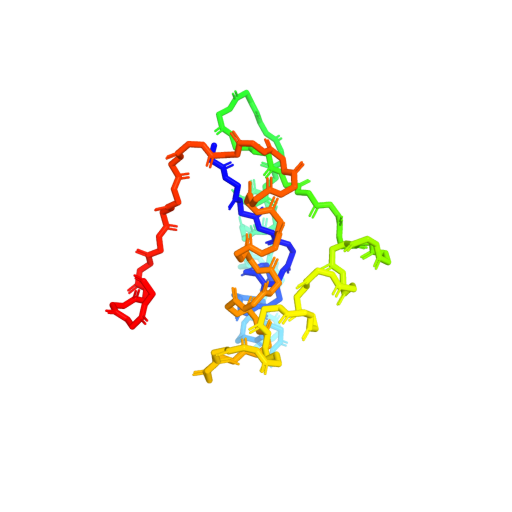A 1 79 ? -5.295 10.164 4.418 1.00 62.72 79 LEU A N 1
ATOM 604 C CA . LEU A 1 79 ? -4.894 11.131 3.396 1.00 62.72 79 LEU A CA 1
ATOM 605 C C . LEU A 1 79 ? -5.098 10.505 2.013 1.00 62.72 79 LEU A C 1
ATOM 607 O O . LEU A 1 79 ? -4.289 9.684 1.580 1.00 62.72 79 LEU A O 1
ATOM 611 N N . THR A 1 80 ? -6.174 10.894 1.335 1.00 58.41 80 THR A N 1
ATOM 612 C CA . THR A 1 80 ? -6.493 10.473 -0.033 1.00 58.41 80 THR A CA 1
ATOM 613 C C . THR A 1 80 ? -6.495 11.683 -0.964 1.00 58.41 80 THR A C 1
ATOM 615 O O . THR A 1 80 ? -6.850 12.789 -0.560 1.00 58.41 80 THR A O 1
ATOM 618 N N . ASN A 1 81 ? -6.060 11.486 -2.209 1.00 56.06 81 ASN A N 1
ATOM 619 C CA . ASN A 1 81 ? -6.246 12.477 -3.273 1.00 56.06 81 ASN A CA 1
ATOM 620 C C . ASN A 1 81 ? -7.510 12.183 -4.105 1.00 56.06 81 ASN A C 1
ATOM 622 O O . ASN A 1 81 ? -7.854 12.951 -5.003 1.00 56.06 81 ASN A O 1
ATOM 626 N N . ASP A 1 82 ? -8.189 11.067 -3.822 1.00 60.75 82 ASP A N 1
ATOM 627 C CA . ASP A 1 82 ? -9.479 10.740 -4.410 1.00 60.75 82 ASP A CA 1
ATOM 628 C C . ASP A 1 82 ? -10.579 11.472 -3.637 1.00 60.75 82 ASP A C 1
ATOM 630 O O . ASP A 1 82 ? -10.765 11.252 -2.444 1.00 60.75 82 ASP A O 1
ATOM 634 N N . LYS A 1 83 ? -11.295 12.366 -4.323 1.00 58.03 83 LYS A N 1
ATOM 635 C CA . LYS A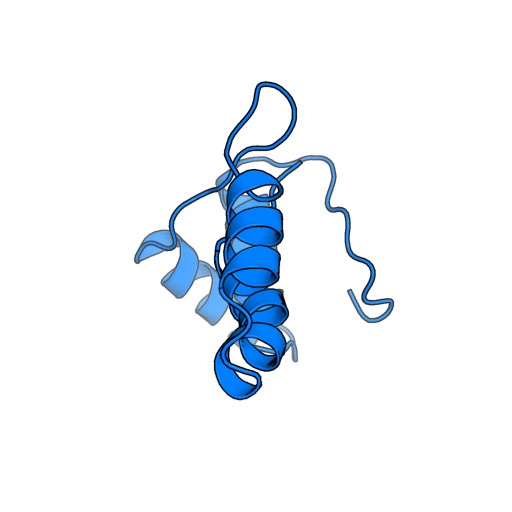 1 83 ? -12.375 13.175 -3.736 1.00 58.03 83 LYS A CA 1
ATOM 636 C C . LYS A 1 83 ? -13.658 12.378 -3.491 1.00 58.03 83 LYS A C 1
ATOM 638 O O . LYS A 1 83 ? -14.617 12.945 -2.973 1.00 58.03 83 LYS A O 1
ATOM 643 N N . GLN A 1 84 ? -13.717 11.125 -3.941 1.00 58.41 84 GLN A N 1
ATOM 644 C CA . GLN A 1 84 ? -14.866 10.244 -3.728 1.00 58.41 84 GLN A CA 1
ATOM 645 C C . GLN A 1 84 ? -14.769 9.435 -2.424 1.00 58.41 84 GLN A C 1
ATOM 647 O O . GLN A 1 84 ? -15.713 8.705 -2.119 1.00 58.41 84 GLN A O 1
ATOM 652 N N . LEU A 1 85 ? -13.673 9.573 -1.663 1.00 55.06 85 LEU A N 1
ATOM 653 C CA . LEU A 1 85 ? -13.479 8.970 -0.339 1.00 55.06 85 LEU A CA 1
ATOM 654 C C . LEU A 1 85 ? -13.374 10.010 0.776 1.00 55.06 85 LEU A C 1
ATOM 656 O O . LEU A 1 85 ? -12.736 11.061 0.548 1.00 55.06 85 LEU A O 1
#